Protein AF-A0A7X5E1S5-F1 (afdb_monomer_lite)

Secondary structure (DSSP, 8-state):
-EEE-HHHHHHHHHTTSSEE-TTS-S---S-EEEEEEEEETTEEEEEEEEETTT--EEEE-SSSHHHHHH-

pLDDT: mean 94.48, std 4.97, range [73.06, 98.25]

Sequence (71 aa):
MRKYTQKALRELCRIGAAEDITNGKAEIKEPLERVGVSTGIYGINGGLLQGRETGRLYAITARNAELFRHF

Structure (mmCIF, N/CA/C/O backbone):
data_AF-A0A7X5E1S5-F1
#
_entry.id   AF-A0A7X5E1S5-F1
#
loop_
_atom_site.group_PDB
_atom_site.id
_atom_site.type_symbol
_atom_site.label_atom_id
_atom_site.label_alt_id
_atom_site.label_comp_id
_atom_site.label_asym_id
_atom_site.label_entity_id
_atom_site.label_seq_id
_atom_site.pdbx_PDB_ins_code
_atom_site.Cartn_x
_atom_site.Cartn_y
_atom_site.Cartn_z
_atom_site.occupancy
_atom_site.B_iso_or_equiv
_atom_site.auth_seq_id
_atom_site.auth_comp_id
_atom_site.auth_asym_id
_atom_site.auth_atom_id
_atom_site.pdbx_PDB_model_num
ATOM 1 N N . MET A 1 1 ? 10.052 -4.798 7.890 1.00 79.88 1 MET A N 1
ATOM 2 C CA . MET A 1 1 ? 8.986 -4.507 6.902 1.00 79.88 1 MET A CA 1
ATOM 3 C C . MET A 1 1 ? 8.931 -5.614 5.865 1.00 79.88 1 MET A C 1
ATOM 5 O O . MET A 1 1 ? 9.980 -6.047 5.393 1.00 79.88 1 MET A O 1
ATOM 9 N N . ARG A 1 2 ? 7.728 -6.083 5.522 1.00 94.69 2 ARG A N 1
ATOM 10 C CA . ARG A 1 2 ? 7.533 -7.138 4.515 1.00 94.69 2 ARG A CA 1
ATOM 11 C C . ARG A 1 2 ? 7.763 -6.586 3.105 1.00 94.69 2 ARG A C 1
ATOM 13 O O . ARG A 1 2 ? 7.413 -5.442 2.823 1.00 94.69 2 ARG A O 1
ATOM 20 N N . LYS A 1 3 ? 8.348 -7.396 2.220 1.00 96.31 3 LYS A N 1
ATOM 21 C CA . LYS A 1 3 ? 8.500 -7.043 0.803 1.00 96.31 3 LYS A CA 1
ATOM 22 C C . LYS A 1 3 ? 7.218 -7.365 0.042 1.00 96.31 3 LYS A C 1
ATOM 24 O O . LYS A 1 3 ? 6.689 -8.468 0.163 1.00 96.31 3 LYS A O 1
ATOM 29 N N . TYR A 1 4 ? 6.765 -6.412 -0.759 1.00 97.06 4 TYR A N 1
ATOM 30 C CA . TYR A 1 4 ? 5.633 -6.536 -1.669 1.00 97.06 4 TYR A CA 1
ATOM 31 C C . TYR A 1 4 ? 6.063 -6.201 -3.096 1.00 97.06 4 TYR A C 1
ATOM 33 O O . TYR A 1 4 ? 7.119 -5.617 -3.328 1.00 97.06 4 TYR A O 1
ATOM 41 N N . THR A 1 5 ? 5.219 -6.555 -4.060 1.00 97.56 5 THR A N 1
ATOM 42 C CA . THR A 1 5 ? 5.288 -5.994 -5.411 1.00 97.56 5 THR A CA 1
ATOM 43 C C . THR A 1 5 ? 4.213 -4.926 -5.562 1.00 97.56 5 THR A C 1
ATOM 45 O O . THR A 1 5 ? 3.160 -4.997 -4.927 1.00 97.56 5 THR A O 1
ATOM 48 N N . GLN A 1 6 ? 4.427 -3.965 -6.458 1.00 96.69 6 GLN A N 1
ATOM 49 C CA . GLN A 1 6 ? 3.410 -2.965 -6.794 1.00 96.69 6 GLN A CA 1
ATOM 50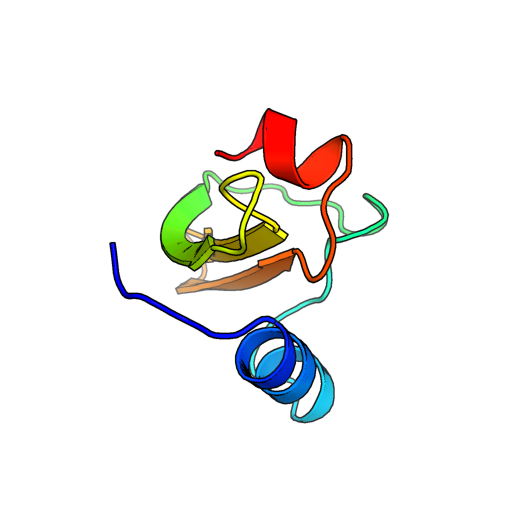 C C . GLN A 1 6 ? 2.111 -3.630 -7.286 1.00 96.69 6 GLN A C 1
ATOM 52 O O . GLN A 1 6 ? 1.021 -3.160 -6.973 1.00 96.69 6 GLN A O 1
ATOM 57 N N . LYS A 1 7 ? 2.220 -4.764 -7.996 1.00 97.56 7 LYS A N 1
ATOM 58 C CA . LYS A 1 7 ? 1.072 -5.581 -8.413 1.00 97.56 7 LYS A CA 1
ATOM 59 C C . LYS A 1 7 ? 0.296 -6.125 -7.210 1.00 97.56 7 LYS A C 1
ATOM 61 O O . LYS A 1 7 ? -0.923 -6.028 -7.205 1.00 97.56 7 LYS A O 1
ATOM 66 N N . ALA A 1 8 ? 0.983 -6.646 -6.192 1.00 97.88 8 ALA A N 1
ATOM 67 C CA . ALA A 1 8 ? 0.335 -7.131 -4.975 1.00 97.88 8 ALA A CA 1
ATOM 68 C C . ALA A 1 8 ? -0.371 -6.001 -4.209 1.00 97.88 8 ALA A C 1
ATOM 70 O O . ALA A 1 8 ? -1.487 -6.193 -3.747 1.00 97.88 8 ALA A O 1
ATOM 71 N N . LEU A 1 9 ? 0.231 -4.809 -4.126 1.00 98.00 9 LEU A N 1
ATOM 72 C CA . LEU A 1 9 ? -0.412 -3.651 -3.490 1.00 98.00 9 LEU A CA 1
ATOM 73 C C . LEU A 1 9 ? -1.687 -3.226 -4.233 1.00 98.00 9 LEU A C 1
ATOM 75 O O . LEU A 1 9 ? -2.721 -3.029 -3.607 1.00 98.00 9 LEU A O 1
ATOM 79 N N . ARG A 1 10 ? -1.638 -3.151 -5.570 1.00 97.94 10 ARG A N 1
ATOM 80 C CA . ARG A 1 10 ? -2.824 -2.865 -6.398 1.00 97.94 10 ARG A CA 1
ATOM 81 C C . ARG A 1 10 ? -3.911 -3.920 -6.228 1.00 97.94 10 ARG A C 1
ATOM 83 O O . ARG A 1 10 ? -5.086 -3.579 -6.216 1.00 97.94 10 ARG A O 1
ATOM 90 N N . GLU A 1 11 ? -3.518 -5.183 -6.096 1.00 98.25 11 GLU A N 1
ATOM 91 C CA . GLU A 1 11 ? -4.449 -6.282 -5.866 1.00 98.25 11 GLU A CA 1
ATOM 92 C C . GLU A 1 11 ? -5.162 -6.149 -4.517 1.00 98.25 11 GLU A C 1
ATOM 94 O O . GLU A 1 11 ? -6.377 -6.299 -4.473 1.00 98.25 11 GLU A O 1
ATOM 99 N N . LEU A 1 12 ? -4.444 -5.781 -3.448 1.00 97.75 12 LEU A N 1
ATOM 100 C CA . LEU A 1 12 ? -5.049 -5.500 -2.139 1.00 97.75 12 LEU A CA 1
ATOM 101 C C . LEU A 1 1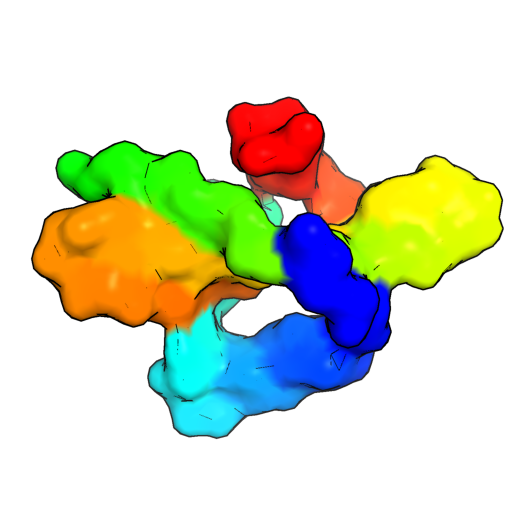2 ? -6.099 -4.385 -2.225 1.00 97.75 12 LEU A C 1
ATOM 103 O O . LEU A 1 12 ? -7.181 -4.532 -1.657 1.00 97.75 12 LEU A O 1
ATOM 107 N N . CYS A 1 13 ? -5.817 -3.314 -2.976 1.00 96.56 13 CYS A N 1
ATOM 108 C CA . CYS A 1 13 ? -6.807 -2.267 -3.239 1.00 96.56 13 CYS A CA 1
ATOM 109 C C . CYS A 1 13 ? -8.006 -2.804 -4.024 1.00 96.56 13 CYS A C 1
ATOM 111 O O . CYS A 1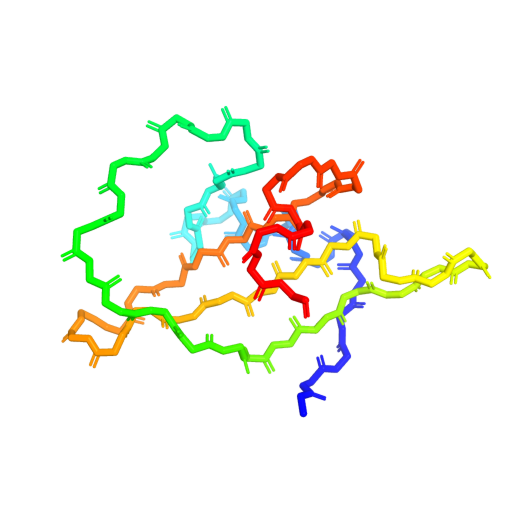 13 ? -9.155 -2.533 -3.686 1.00 96.56 13 CYS A O 1
ATOM 113 N N . ARG A 1 14 ? -7.745 -3.593 -5.073 1.00 97.56 14 ARG A N 1
ATOM 114 C CA . ARG A 1 14 ? -8.773 -4.133 -5.971 1.00 97.56 14 ARG A CA 1
ATOM 115 C C . ARG A 1 14 ? -9.766 -5.038 -5.245 1.00 97.56 14 ARG A C 1
ATOM 117 O O . ARG A 1 14 ? -10.949 -4.998 -5.564 1.00 97.56 14 ARG A O 1
ATOM 124 N N . ILE A 1 15 ? -9.298 -5.845 -4.292 1.00 97.69 15 ILE A N 1
ATOM 125 C CA . ILE A 1 15 ? -10.152 -6.741 -3.496 1.00 97.69 15 ILE A CA 1
ATOM 126 C C . ILE A 1 15 ? -10.772 -6.053 -2.267 1.00 97.69 15 ILE A C 1
ATOM 128 O O . ILE A 1 15 ? -11.449 -6.713 -1.486 1.00 97.69 15 ILE A O 1
ATOM 132 N N . GLY A 1 16 ? -10.524 -4.753 -2.064 1.00 96.00 16 GLY A N 1
ATOM 133 C CA . GLY A 1 16 ? -11.027 -3.996 -0.914 1.00 96.00 16 GLY A CA 1
ATOM 134 C C . GLY A 1 16 ? -10.340 -4.322 0.417 1.00 96.00 16 GLY A C 1
ATOM 135 O O . GLY A 1 16 ? -10.826 -3.915 1.466 1.00 96.00 16 GLY A O 1
ATOM 136 N N . ALA A 1 17 ? -9.215 -5.043 0.394 1.00 97.00 17 ALA A N 1
ATOM 137 C CA . ALA A 1 17 ? -8.443 -5.361 1.596 1.00 97.00 17 ALA A CA 1
ATOM 138 C C . ALA A 1 17 ? -7.603 -4.173 2.091 1.00 97.00 17 ALA A C 1
ATOM 140 O O . ALA A 1 17 ? -7.226 -4.144 3.259 1.00 97.00 17 ALA A O 1
ATOM 141 N N . ALA A 1 18 ? -7.296 -3.216 1.211 1.00 96.81 18 ALA A N 1
ATOM 142 C CA . ALA A 1 18 ? -6.623 -1.968 1.553 1.00 96.81 18 ALA A CA 1
ATOM 143 C C . ALA A 1 18 ? -7.268 -0.780 0.828 1.00 96.81 18 ALA A C 1
ATOM 145 O O . ALA A 1 18 ? -7.749 -0.916 -0.295 1.00 96.81 18 ALA A O 1
ATOM 146 N N . GLU A 1 19 ? -7.245 0.395 1.448 1.00 95.88 19 GLU A N 1
ATOM 147 C CA . GLU A 1 19 ? -7.679 1.646 0.827 1.00 95.88 19 GLU A CA 1
ATOM 148 C C . GLU A 1 19 ? -6.531 2.264 0.013 1.00 95.88 19 GLU A C 1
ATOM 150 O O . GLU A 1 19 ? -5.401 2.378 0.497 1.00 95.88 19 GLU A O 1
ATOM 155 N N . ASP A 1 20 ? -6.799 2.653 -1.237 1.00 96.06 20 ASP A N 1
ATOM 156 C CA . ASP A 1 20 ? -5.799 3.298 -2.091 1.00 96.06 20 ASP A CA 1
ATOM 157 C C . ASP A 1 20 ? -5.668 4.784 -1.738 1.00 96.06 20 ASP A C 1
ATOM 159 O O . ASP A 1 20 ? -6.519 5.607 -2.083 1.00 96.06 20 ASP A O 1
ATOM 163 N N . ILE A 1 21 ? -4.555 5.134 -1.096 1.00 95.75 21 ILE A N 1
ATOM 164 C CA . ILE A 1 21 ? -4.258 6.509 -0.681 1.00 95.75 21 ILE A CA 1
ATOM 165 C C . ILE A 1 21 ? -3.253 7.192 -1.608 1.00 95.75 21 ILE A C 1
ATOM 167 O O . ILE A 1 21 ? -2.790 8.288 -1.310 1.00 95.75 21 ILE A O 1
ATOM 171 N N . THR A 1 22 ? -2.921 6.579 -2.750 1.00 95.44 22 THR A N 1
ATOM 172 C CA . THR A 1 22 ? -1.861 7.043 -3.659 1.00 95.44 22 THR A CA 1
ATOM 173 C C . THR A 1 22 ? -2.029 8.511 -4.039 1.00 95.44 22 THR A C 1
ATOM 175 O O . THR A 1 22 ? -1.041 9.219 -4.144 1.00 95.44 22 THR A O 1
ATOM 178 N N . ASN A 1 23 ? -3.253 9.005 -4.219 1.00 91.44 23 ASN A N 1
ATOM 179 C CA . ASN A 1 23 ? -3.496 10.389 -4.642 1.00 91.44 23 ASN A CA 1
ATOM 180 C C . ASN A 1 23 ? -3.951 11.320 -3.503 1.00 91.44 23 ASN A C 1
ATOM 182 O O . ASN A 1 23 ? -4.564 12.345 -3.785 1.00 91.44 23 ASN A O 1
ATOM 186 N N . GLY A 1 24 ? -3.719 10.954 -2.236 1.00 81.75 24 GLY A N 1
ATOM 187 C CA . GLY A 1 24 ? -4.036 11.804 -1.080 1.00 81.75 24 GLY A CA 1
ATOM 188 C C . GLY A 1 24 ? -5.530 12.093 -0.883 1.00 81.75 24 GLY A C 1
ATOM 189 O O . GLY A 1 24 ? -5.886 13.060 -0.222 1.00 81.75 24 GLY A O 1
ATOM 190 N N . LYS A 1 25 ? -6.417 11.285 -1.480 1.00 73.06 25 LYS A N 1
ATOM 191 C CA . LYS A 1 25 ? -7.877 11.469 -1.379 1.00 73.06 25 LYS A CA 1
ATOM 192 C C . LYS A 1 25 ? -8.464 10.960 -0.061 1.00 73.06 25 LYS A C 1
ATOM 194 O O . LYS A 1 25 ? -9.573 11.351 0.286 1.00 73.06 25 LYS A O 1
ATOM 199 N N . ALA A 1 26 ? -7.753 10.077 0.633 1.00 76.69 26 ALA A N 1
ATOM 200 C CA . ALA A 1 26 ? -8.211 9.503 1.888 1.00 76.69 26 ALA A CA 1
ATOM 201 C C . ALA A 1 26 ? -7.922 10.459 3.048 1.00 76.69 26 ALA A C 1
ATOM 203 O O . ALA A 1 26 ? -6.781 10.874 3.255 1.00 76.69 26 ALA A O 1
ATOM 204 N N . GLU A 1 27 ? -8.952 10.784 3.825 1.00 80.94 27 GLU A N 1
ATOM 205 C CA . GLU A 1 27 ? -8.806 11.543 5.064 1.00 80.94 27 GLU A CA 1
ATOM 206 C C . GLU A 1 27 ? -8.395 10.576 6.186 1.00 80.94 27 GLU A C 1
ATOM 208 O O . GLU A 1 27 ? -9.230 9.972 6.860 1.00 80.94 27 GLU A O 1
ATOM 213 N N . ILE A 1 28 ? -7.087 10.373 6.350 1.00 87.75 28 ILE A N 1
ATOM 214 C CA . ILE A 1 28 ? -6.539 9.482 7.379 1.00 87.75 28 ILE A CA 1
ATOM 215 C C . ILE A 1 28 ? -6.478 10.250 8.702 1.00 87.75 28 ILE A C 1
ATOM 217 O O . ILE A 1 28 ? -5.690 11.184 8.845 1.00 87.75 28 ILE A O 1
ATOM 221 N N . LYS A 1 29 ? -7.316 9.859 9.667 1.00 88.94 29 LYS A N 1
ATOM 222 C CA . LYS A 1 29 ? -7.442 10.521 10.983 1.00 88.94 29 LYS A CA 1
ATOM 223 C C . LYS A 1 29 ? -6.708 9.803 12.113 1.00 88.94 29 LYS A C 1
ATOM 225 O O . LYS A 1 29 ? -6.841 10.202 13.262 1.00 88.94 29 LYS A O 1
ATOM 230 N N . GLU A 1 30 ? -5.945 8.765 11.791 1.00 93.25 30 GLU A N 1
ATOM 231 C CA . GLU A 1 30 ? -5.251 7.932 12.771 1.00 93.25 30 GLU A CA 1
ATOM 232 C C . GLU A 1 30 ? -3.747 7.821 12.472 1.00 93.25 30 GLU A C 1
ATOM 234 O O . GLU A 1 30 ? -3.328 7.974 11.317 1.00 93.25 30 GLU A O 1
ATOM 239 N N . PRO A 1 31 ? -2.911 7.527 13.484 1.00 93.88 31 PRO A N 1
ATOM 240 C CA . PRO A 1 31 ? -1.500 7.233 13.273 1.00 93.88 31 PRO A CA 1
ATOM 241 C C . PRO A 1 31 ? -1.303 5.978 12.415 1.00 93.88 31 PRO A C 1
ATOM 243 O O . PRO A 1 31 ? -1.919 4.937 12.657 1.00 93.88 31 PRO A O 1
ATOM 246 N N . LEU A 1 32 ? -0.382 6.053 11.453 1.00 95.62 32 LEU A N 1
ATOM 247 C CA . LEU A 1 32 ? -0.056 4.946 10.556 1.00 95.62 32 LEU A CA 1
ATO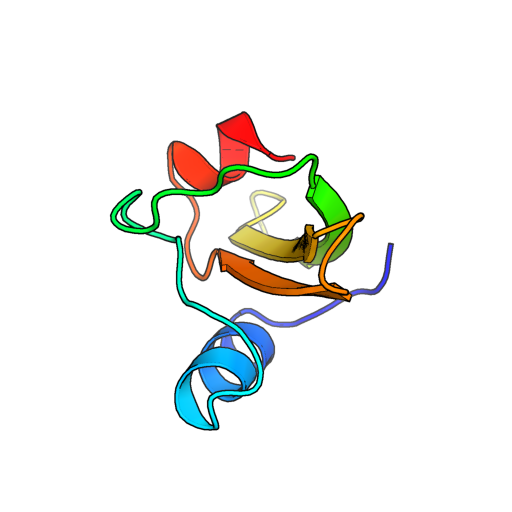M 248 C C . LEU A 1 32 ? 1.250 4.252 10.943 1.00 95.62 32 LEU A C 1
ATOM 250 O O . LEU A 1 32 ? 2.242 4.886 11.306 1.00 95.62 32 LEU A O 1
ATOM 254 N N . GLU A 1 33 ? 1.271 2.936 10.774 1.00 96.25 33 GLU A N 1
ATOM 255 C CA . GLU A 1 33 ? 2.450 2.094 10.909 1.00 96.25 33 GLU A CA 1
ATOM 256 C C . GLU A 1 33 ? 2.860 1.471 9.573 1.00 96.25 33 GLU A C 1
ATOM 258 O O . GLU A 1 33 ? 2.032 1.029 8.779 1.00 96.25 33 GLU A O 1
ATOM 263 N N . ARG A 1 34 ? 4.170 1.404 9.324 1.00 96.75 34 ARG A N 1
ATOM 264 C CA . ARG A 1 34 ? 4.744 0.851 8.093 1.00 96.75 34 ARG A CA 1
ATOM 265 C C . ARG A 1 34 ? 4.803 -0.672 8.154 1.00 96.75 34 ARG A C 1
ATOM 267 O O . ARG A 1 34 ? 5.679 -1.245 8.797 1.00 96.75 34 ARG A O 1
ATOM 274 N N . VAL A 1 35 ? 3.923 -1.332 7.405 1.00 97.25 35 VAL A N 1
ATOM 275 C CA . VAL A 1 35 ? 3.849 -2.802 7.342 1.00 97.25 35 VAL A CA 1
ATOM 276 C C . VAL A 1 35 ? 4.843 -3.357 6.324 1.00 97.25 35 VAL A C 1
ATOM 278 O O . VAL A 1 35 ? 5.565 -4.334 6.573 1.00 97.25 35 VAL A O 1
ATOM 281 N N . GLY A 1 36 ? 4.901 -2.741 5.145 1.00 97.38 36 GLY A N 1
ATOM 282 C CA . GLY A 1 36 ? 5.688 -3.266 4.041 1.00 97.38 36 GLY A CA 1
ATOM 283 C C . GLY A 1 36 ? 5.938 -2.276 2.922 1.00 97.38 36 GLY A C 1
ATOM 284 O O . GLY A 1 36 ? 5.293 -1.238 2.826 1.00 97.38 36 GLY A O 1
ATOM 285 N N . VAL A 1 37 ? 6.890 -2.626 2.063 1.00 97.81 37 VAL A N 1
ATOM 286 C CA . VAL A 1 37 ? 7.324 -1.796 0.936 1.00 97.81 37 VAL A CA 1
ATOM 287 C C . VAL A 1 37 ? 7.426 -2.615 -0.339 1.00 97.81 37 VAL A C 1
ATOM 289 O O . VAL A 1 37 ? 7.777 -3.796 -0.313 1.00 97.81 37 VAL A O 1
ATOM 292 N N . SER A 1 38 ? 7.160 -1.957 -1.460 1.00 97.75 38 SER A N 1
ATOM 293 C CA . SER A 1 38 ? 7.547 -2.407 -2.791 1.00 97.75 38 SER A CA 1
ATOM 294 C C . SER A 1 38 ? 8.768 -1.614 -3.241 1.00 97.75 38 SER A C 1
ATOM 296 O O . SER A 1 38 ? 8.818 -0.396 -3.077 1.00 97.75 38 SER A O 1
ATOM 298 N N . THR A 1 39 ? 9.766 -2.296 -3.799 1.00 96.38 39 THR A N 1
ATOM 299 C CA . THR A 1 39 ? 11.025 -1.693 -4.262 1.00 96.38 39 THR A CA 1
ATOM 300 C C . THR A 1 39 ? 11.284 -2.053 -5.719 1.00 96.38 39 THR A C 1
ATOM 302 O O . THR A 1 39 ? 11.107 -3.205 -6.108 1.00 96.38 39 THR A O 1
ATOM 305 N N . GLY A 1 40 ? 11.737 -1.083 -6.511 1.00 93.38 40 GLY A N 1
ATOM 306 C CA . GLY A 1 40 ? 12.257 -1.277 -7.866 1.00 93.38 40 GLY A CA 1
ATOM 307 C C . GLY A 1 40 ? 13.714 -0.822 -7.980 1.00 93.38 40 GLY A C 1
ATOM 308 O O . GLY A 1 40 ? 14.363 -0.554 -6.971 1.00 93.38 40 GLY A O 1
ATOM 309 N N . ILE A 1 41 ? 14.206 -0.683 -9.216 1.00 94.88 41 ILE 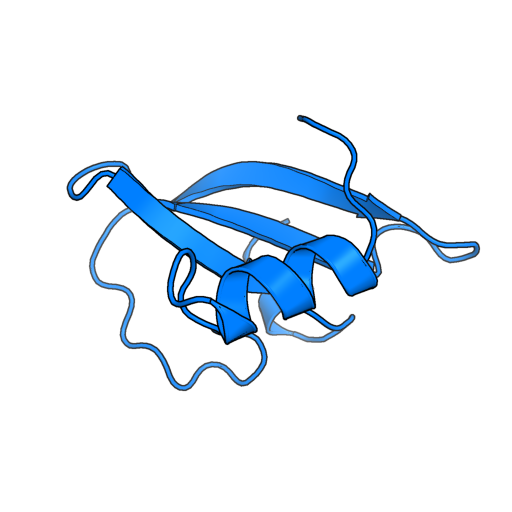A N 1
ATOM 310 C CA . ILE A 1 41 ? 15.598 -0.288 -9.523 1.00 94.88 41 ILE A CA 1
ATOM 311 C C . ILE A 1 41 ? 15.992 1.009 -8.803 1.00 94.88 41 ILE A C 1
ATOM 313 O O . ILE A 1 41 ? 17.072 1.109 -8.236 1.00 94.88 41 ILE A O 1
ATOM 317 N N . TYR A 1 42 ? 15.086 1.985 -8.765 1.00 91.31 42 TYR A N 1
ATOM 318 C CA . TYR A 1 42 ? 15.344 3.297 -8.175 1.00 91.31 42 TYR A CA 1
ATOM 319 C C . TYR A 1 42 ? 14.933 3.400 -6.696 1.00 91.31 42 TYR A C 1
ATOM 321 O O . TYR A 1 42 ? 14.663 4.505 -6.227 1.00 91.31 42 TYR A O 1
ATOM 329 N N . GLY A 1 43 ? 14.730 2.287 -5.980 1.00 93.88 43 GLY A N 1
ATOM 330 C CA . GLY A 1 43 ? 14.280 2.262 -4.576 1.00 93.88 43 GLY A CA 1
ATOM 331 C C . GLY A 1 43 ? 12.773 2.030 -4.392 1.00 93.88 43 GLY A C 1
ATOM 332 O O . GLY A 1 43 ? 12.121 1.425 -5.246 1.00 93.88 43 GLY A O 1
ATOM 333 N N . ILE A 1 44 ? 12.195 2.514 -3.287 1.00 96.06 44 ILE A N 1
ATOM 334 C CA . ILE A 1 44 ? 10.782 2.272 -2.932 1.00 96.06 44 ILE A CA 1
ATOM 335 C C . ILE A 1 44 ? 9.851 2.847 -4.013 1.00 96.06 44 ILE A C 1
ATOM 337 O O . ILE A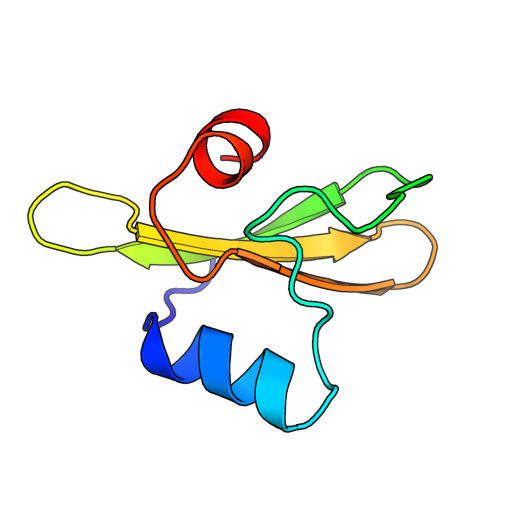 1 44 ? 10.024 3.976 -4.474 1.00 96.06 44 ILE A O 1
ATOM 341 N N . ASN A 1 45 ? 8.896 2.052 -4.486 1.00 97.12 45 ASN A N 1
ATOM 342 C CA . ASN A 1 45 ? 7.924 2.431 -5.519 1.00 97.12 45 ASN A CA 1
ATOM 343 C C . ASN A 1 45 ? 6.464 2.163 -5.113 1.00 97.12 45 ASN A C 1
ATOM 345 O O . ASN A 1 45 ? 5.559 2.307 -5.935 1.00 97.12 45 ASN A O 1
ATOM 349 N N . GLY A 1 46 ? 6.249 1.784 -3.854 1.00 97.56 46 GLY A N 1
ATOM 350 C CA . GLY A 1 46 ? 4.947 1.611 -3.229 1.00 97.56 46 GLY A CA 1
ATOM 351 C C . GLY A 1 46 ? 5.103 1.147 -1.784 1.00 97.56 46 GLY A C 1
ATOM 352 O O . GLY A 1 46 ? 6.182 0.705 -1.379 1.00 97.56 46 GLY A O 1
ATOM 353 N N . GLY A 1 47 ? 4.028 1.222 -1.012 1.00 97.56 47 GLY A N 1
ATOM 354 C CA . GLY A 1 47 ? 4.044 0.899 0.408 1.00 97.56 47 GLY A CA 1
ATOM 355 C C . GLY A 1 47 ? 2.692 0.426 0.923 1.00 97.56 47 GLY A C 1
ATOM 356 O O . GLY A 1 47 ? 1.656 0.750 0.346 1.00 97.56 47 GLY A O 1
ATOM 357 N N . LEU A 1 48 ? 2.728 -0.354 2.000 1.00 97.94 48 LEU A N 1
ATOM 358 C CA . LEU A 1 48 ? 1.564 -0.775 2.771 1.00 97.94 48 LEU A CA 1
ATOM 359 C C . LEU A 1 48 ? 1.698 -0.237 4.195 1.00 97.94 48 LEU A C 1
ATOM 361 O O . LEU A 1 48 ? 2.709 -0.473 4.868 1.00 97.94 48 LEU A O 1
ATOM 365 N N . LEU A 1 49 ? 0.664 0.463 4.633 1.00 97.25 49 LEU A N 1
ATOM 366 C CA . LEU A 1 49 ? 0.526 1.076 5.942 1.00 97.25 49 LEU A CA 1
ATOM 367 C C . LEU A 1 49 ? -0.658 0.433 6.668 1.00 97.25 49 LEU A C 1
ATOM 369 O O . LEU A 1 49 ? -1.590 -0.059 6.030 1.00 97.25 49 LEU A O 1
ATOM 373 N N . GLN A 1 50 ? -0.621 0.445 7.993 1.00 97.25 50 GLN A N 1
ATOM 374 C CA . GLN A 1 50 ? -1.717 0.004 8.844 1.00 97.25 50 GLN A CA 1
ATOM 375 C C . GLN A 1 50 ? -2.062 1.101 9.843 1.00 97.25 50 GLN A C 1
ATOM 377 O O . GLN A 1 50 ? -1.175 1.631 10.509 1.00 97.25 50 GLN A O 1
ATOM 382 N N . GLY A 1 51 ? -3.343 1.429 9.944 1.00 97.00 51 GLY A N 1
ATOM 383 C CA . GLY A 1 51 ? -3.861 2.287 10.998 1.00 97.00 51 GLY A CA 1
ATOM 384 C C . GLY A 1 51 ? -3.715 1.618 12.362 1.00 97.00 51 GLY A C 1
ATOM 385 O O . GLY A 1 51 ? -4.096 0.457 12.527 1.00 97.00 51 GLY A O 1
ATOM 386 N N . ARG A 1 52 ? -3.125 2.320 13.334 1.00 95.06 52 ARG A N 1
ATOM 387 C CA . ARG A 1 52 ? -2.889 1.772 14.681 1.00 95.06 52 ARG A CA 1
ATOM 388 C C . ARG A 1 52 ? -4.161 1.597 15.497 1.00 95.06 52 ARG A C 1
ATOM 390 O O . ARG A 1 52 ? -4.169 0.783 16.415 1.00 95.06 52 ARG A O 1
ATOM 397 N N . GLU A 1 53 ? -5.202 2.357 15.184 1.00 95.25 53 GLU A N 1
ATOM 398 C CA . GLU A 1 53 ? -6.439 2.374 15.958 1.00 95.25 53 GLU A CA 1
ATOM 399 C C . GLU A 1 53 ? -7.470 1.431 15.344 1.00 95.25 53 GLU A C 1
ATOM 401 O O . GLU A 1 53 ? -8.073 0.621 16.046 1.00 95.25 53 GLU A O 1
ATOM 406 N N . THR A 1 54 ? -7.648 1.491 14.023 1.00 94.25 54 THR A N 1
ATOM 407 C CA . THR A 1 54 ? -8.678 0.704 13.330 1.00 94.25 54 THR A CA 1
ATOM 408 C C . THR A 1 54 ? -8.157 -0.612 12.762 1.00 94.25 54 THR A C 1
ATOM 410 O O . THR A 1 54 ? -8.946 -1.469 12.362 1.00 94.25 54 THR A O 1
ATOM 413 N N . GLY A 1 55 ? -6.835 -0.771 12.659 1.00 95.00 55 GLY A N 1
ATOM 414 C CA . GLY A 1 55 ? -6.207 -1.894 11.965 1.00 95.00 55 GLY A CA 1
ATOM 415 C C . GLY A 1 55 ? -6.396 -1.869 10.445 1.00 95.00 55 GLY A C 1
ATOM 416 O O . GLY A 1 55 ? -5.958 -2.811 9.777 1.00 95.00 55 GLY A O 1
ATOM 417 N N . ARG A 1 56 ? -7.023 -0.818 9.888 1.00 95.75 56 ARG A N 1
ATOM 418 C CA . ARG A 1 56 ? -7.260 -0.664 8.446 1.00 95.75 56 ARG A CA 1
ATOM 419 C C . ARG A 1 56 ? -5.949 -0.610 7.684 1.00 95.75 56 ARG A C 1
ATOM 421 O O . ARG A 1 56 ? -4.977 -0.006 8.133 1.00 95.75 56 ARG A O 1
ATOM 428 N N . LEU A 1 57 ? -5.935 -1.235 6.513 1.00 96.94 57 LEU A N 1
ATOM 429 C CA . LEU A 1 57 ? -4.781 -1.207 5.629 1.00 96.94 57 LEU A CA 1
ATOM 430 C C . LEU A 1 57 ? -4.929 -0.092 4.603 1.00 96.94 57 LEU A C 1
ATOM 432 O O . LEU A 1 57 ? -5.984 0.080 3.996 1.00 96.94 57 LEU A O 1
ATOM 436 N N . TYR A 1 58 ? -3.827 0.604 4.366 1.00 97.12 58 TYR A N 1
ATOM 437 C CA . TYR A 1 58 ? -3.720 1.668 3.382 1.00 97.12 58 TYR A CA 1
ATOM 438 C C . TYR A 1 58 ? -2.557 1.360 2.454 1.00 97.12 58 TYR A C 1
ATOM 440 O O . TYR A 1 58 ? -1.466 1.001 2.903 1.00 97.12 58 TYR A O 1
ATOM 448 N N . ALA A 1 59 ? -2.771 1.492 1.152 1.00 97.50 59 ALA A N 1
ATOM 449 C CA . ALA A 1 59 ? -1.766 1.178 0.153 1.00 97.50 59 ALA A CA 1
ATOM 450 C C . ALA A 1 59 ? -1.435 2.402 -0.701 1.00 97.50 59 ALA A C 1
ATOM 452 O O . ALA A 1 59 ? -2.309 3.133 -1.166 1.00 97.50 59 ALA A O 1
ATOM 453 N N . ILE A 1 60 ? -0.139 2.583 -0.942 1.00 97.50 60 ILE A N 1
ATOM 454 C CA . ILE A 1 60 ? 0.407 3.540 -1.901 1.00 97.50 60 ILE A CA 1
ATOM 455 C C . ILE A 1 60 ? 0.975 2.724 -3.055 1.00 97.50 60 ILE A C 1
ATOM 457 O O . ILE A 1 60 ? 1.927 1.959 -2.888 1.00 97.50 60 ILE A O 1
ATOM 461 N N . THR A 1 61 ? 0.382 2.864 -4.237 1.00 97.00 61 THR A N 1
ATOM 462 C CA . THR A 1 61 ? 0.666 2.018 -5.402 1.00 97.00 61 THR A CA 1
ATOM 463 C C . THR A 1 61 ? 1.538 2.705 -6.447 1.00 97.00 61 THR A C 1
ATOM 465 O O . THR A 1 61 ? 1.700 2.170 -7.541 1.00 97.00 61 THR A O 1
ATOM 468 N N . ALA A 1 62 ? 2.125 3.865 -6.148 1.00 96.06 62 ALA A N 1
ATOM 469 C CA . ALA A 1 62 ? 3.050 4.570 -7.031 1.00 96.06 62 ALA A CA 1
ATOM 470 C C . ALA A 1 62 ? 4.118 5.331 -6.238 1.00 96.06 62 ALA A C 1
ATOM 472 O O . ALA A 1 62 ? 3.967 5.592 -5.047 1.00 96.06 62 ALA A O 1
ATOM 473 N N . ARG A 1 63 ? 5.199 5.726 -6.917 1.00 95.31 63 ARG A N 1
ATOM 474 C CA . ARG A 1 63 ? 6.183 6.650 -6.354 1.00 95.31 63 ARG A CA 1
ATOM 475 C C . ARG A 1 63 ? 5.703 8.083 -6.531 1.00 95.31 63 ARG A C 1
ATOM 477 O O . ARG A 1 63 ? 5.761 8.615 -7.635 1.00 95.31 63 ARG A O 1
ATOM 484 N N . ASN A 1 64 ? 5.255 8.699 -5.449 1.00 94.19 64 ASN A N 1
ATOM 485 C CA . ASN A 1 64 ? 4.781 10.078 -5.440 1.00 94.19 64 ASN A CA 1
ATOM 486 C C . ASN A 1 64 ? 4.914 10.701 -4.042 1.00 94.19 64 ASN A C 1
ATOM 488 O O . ASN A 1 64 ? 5.467 10.080 -3.138 1.00 94.19 64 ASN A O 1
ATOM 492 N N . ALA A 1 65 ? 4.406 11.925 -3.876 1.00 93.62 65 ALA A N 1
ATOM 493 C CA . ALA A 1 65 ? 4.491 12.679 -2.626 1.00 93.62 65 ALA A CA 1
ATOM 494 C C . ALA A 1 65 ? 3.913 11.931 -1.411 1.00 93.62 65 ALA A C 1
ATOM 496 O O . ALA A 1 65 ? 4.479 12.029 -0.328 1.00 93.62 65 ALA A O 1
ATOM 497 N N . GLU A 1 66 ? 2.844 11.147 -1.587 1.00 94.31 66 GLU A N 1
ATOM 498 C CA . GLU A 1 66 ? 2.290 10.319 -0.508 1.00 94.31 66 GLU A CA 1
ATOM 499 C C . GLU A 1 66 ? 3.308 9.286 -0.035 1.00 94.31 66 GLU A C 1
ATOM 501 O O . GLU A 1 66 ? 3.524 9.130 1.163 1.00 94.31 66 GLU A O 1
ATOM 506 N N . LEU A 1 67 ? 3.996 8.623 -0.970 1.00 95.12 67 LEU A N 1
ATOM 507 C CA . LEU A 1 67 ? 5.029 7.654 -0.618 1.00 95.12 67 LEU A CA 1
ATOM 508 C C . LEU A 1 67 ? 6.132 8.300 0.228 1.00 95.12 67 LEU A C 1
ATOM 510 O O . LEU A 1 67 ? 6.497 7.739 1.252 1.00 95.12 67 LEU A O 1
ATOM 514 N N . PHE A 1 68 ? 6.610 9.485 -0.164 1.00 93.50 68 PHE A N 1
ATOM 515 C CA . PHE A 1 68 ? 7.638 10.224 0.582 1.00 93.50 68 PHE A CA 1
ATOM 516 C C . PHE A 1 68 ? 7.154 10.748 1.936 1.00 93.50 68 PHE A C 1
ATOM 518 O O . PHE A 1 68 ? 7.956 10.909 2.848 1.00 93.50 68 PHE A O 1
ATOM 525 N N . ARG A 1 69 ? 5.858 11.042 2.082 1.00 92.81 69 ARG A N 1
ATOM 526 C CA . ARG A 1 69 ? 5.302 11.498 3.361 1.00 92.81 69 ARG A CA 1
ATOM 527 C C . ARG A 1 69 ? 5.294 10.384 4.406 1.00 92.81 69 ARG A C 1
ATOM 529 O O . ARG A 1 69 ? 5.448 10.666 5.590 1.00 92.81 69 ARG A O 1
ATOM 536 N N . HIS A 1 70 ? 5.094 9.142 3.968 1.00 92.44 70 HIS A N 1
ATOM 537 C CA . HIS A 1 70 ? 4.839 8.010 4.860 1.00 92.44 70 HIS A CA 1
ATOM 538 C C . HIS A 1 70 ? 6.006 7.020 4.995 1.00 92.44 70 HIS A C 1
ATOM 540 O O . HIS A 1 70 ? 5.975 6.196 5.911 1.00 92.44 70 HIS A O 1
ATOM 546 N N . PHE A 1 71 ? 7.015 7.063 4.116 1.00 90.94 71 PHE A N 1
ATOM 547 C CA . PHE A 1 71 ? 8.153 6.129 4.102 1.00 90.94 71 PHE A CA 1
ATOM 548 C C . PHE A 1 71 ? 9.498 6.838 4.134 1.00 90.94 71 PHE A C 1
ATOM 550 O O . PHE A 1 71 ? 10.306 6.414 4.997 1.00 90.94 71 PHE A O 1
#

Foldseek 3Di:
DDEDALVVLVVCCVVVQAPECQPVPDPDPADKDWDYFYADPVGTAKGWIAGPPPRHIYIHSGPDPVVVVHD

Radius of gyration: 10.88 Å; chains: 1; bounding box: 27×20×26 Å